Protein AF-A0A662KQP9-F1 (afdb_monomer)

Sequence (76 aa):
MIKTTDCDFCGKKVESRFIIYDGDLALCSDCFIDIYLERLERETGVQIVDRTGKRKRNEIVKIPEGMMERWKSEKK

pLDDT: mean 76.13, std 15.61, range [41.56, 92.94]

Structure (mmCIF, N/CA/C/O backbone):
data_AF-A0A662KQP9-F1
#
_entry.id   AF-A0A662KQP9-F1
#
loop_
_atom_site.group_PDB
_atom_site.id
_atom_site.type_symbol
_atom_site.label_atom_id
_atom_site.label_alt_id
_atom_site.label_comp_id
_atom_site.label_asym_id
_atom_site.label_entity_id
_atom_site.label_seq_id
_atom_site.pdbx_PDB_ins_code
_atom_site.Cartn_x
_atom_site.Cartn_y
_atom_site.Cartn_z
_atom_site.occupancy
_atom_site.B_iso_or_equiv
_atom_site.auth_seq_id
_atom_site.auth_comp_id
_atom_site.auth_asym_id
_atom_site.auth_atom_id
_atom_site.pdbx_PDB_model_num
ATOM 1 N N . MET A 1 1 ? 23.609 -8.406 -11.676 1.00 63.06 1 MET A N 1
ATOM 2 C CA . MET A 1 1 ? 22.884 -7.178 -12.072 1.00 63.06 1 MET A CA 1
ATOM 3 C C . MET A 1 1 ? 21.614 -7.107 -11.245 1.00 63.06 1 MET A C 1
ATOM 5 O O . MET A 1 1 ? 20.863 -8.074 -11.254 1.00 63.06 1 MET A O 1
ATOM 9 N N . ILE A 1 2 ? 21.419 -6.036 -10.477 1.00 73.88 2 ILE A N 1
ATOM 10 C CA . ILE A 1 2 ? 20.201 -5.841 -9.679 1.00 73.88 2 ILE A CA 1
ATOM 11 C C . ILE A 1 2 ? 19.103 -5.373 -10.637 1.00 73.88 2 ILE A C 1
ATOM 13 O O . ILE A 1 2 ? 19.292 -4.382 -11.339 1.00 73.88 2 ILE A O 1
ATOM 17 N N . LYS A 1 3 ? 17.991 -6.110 -10.708 1.00 85.06 3 LYS A N 1
ATOM 18 C CA . LYS A 1 3 ? 16.810 -5.689 -11.470 1.00 85.06 3 LYS A CA 1
ATOM 19 C C . LYS A 1 3 ? 16.001 -4.712 -10.620 1.00 85.06 3 LYS A C 1
ATOM 21 O O . LYS A 1 3 ? 15.849 -4.928 -9.417 1.00 85.06 3 LYS A O 1
ATOM 26 N N . THR A 1 4 ? 15.525 -3.639 -11.238 1.00 92.00 4 THR A N 1
ATOM 27 C CA . THR A 1 4 ? 14.631 -2.661 -10.617 1.00 92.00 4 THR A CA 1
ATOM 28 C C . THR A 1 4 ? 13.314 -2.610 -11.378 1.00 92.00 4 THR A C 1
ATOM 30 O O . THR A 1 4 ? 13.268 -2.867 -12.582 1.00 92.00 4 THR A O 1
ATOM 33 N N . THR A 1 5 ? 12.246 -2.305 -10.654 1.00 91.12 5 THR A N 1
ATOM 34 C CA . THR A 1 5 ? 10.879 -2.182 -11.157 1.00 91.12 5 THR A CA 1
ATOM 35 C C . THR A 1 5 ? 10.286 -0.906 -10.574 1.00 91.12 5 THR A C 1
ATOM 37 O O . THR A 1 5 ? 10.495 -0.600 -9.398 1.00 91.12 5 THR A O 1
ATOM 40 N N . ASP A 1 6 ? 9.604 -0.128 -11.403 1.00 92.19 6 ASP A N 1
ATOM 41 C CA . ASP A 1 6 ? 8.899 1.071 -10.970 1.00 92.19 6 ASP A CA 1
ATOM 42 C C . ASP A 1 6 ? 7.614 0.674 -10.229 1.00 92.19 6 ASP A C 1
ATOM 44 O O . ASP A 1 6 ? 6.888 -0.217 -10.661 1.00 92.19 6 ASP A O 1
ATOM 48 N N . CYS A 1 7 ? 7.352 1.307 -9.086 1.00 90.75 7 CYS A N 1
ATOM 49 C CA . CYS A 1 7 ? 6.091 1.154 -8.373 1.00 90.75 7 CYS A CA 1
ATOM 50 C C . CYS A 1 7 ? 4.969 1.819 -9.178 1.00 90.75 7 CYS A C 1
ATOM 52 O O . CYS A 1 7 ? 5.026 3.031 -9.388 1.00 90.75 7 CYS A O 1
ATOM 54 N N . ASP A 1 8 ? 3.927 1.077 -9.547 1.00 89.12 8 ASP A N 1
ATOM 55 C CA . ASP A 1 8 ? 2.783 1.587 -10.319 1.00 89.12 8 ASP A CA 1
ATOM 56 C C . ASP A 1 8 ? 2.025 2.710 -9.600 1.00 89.12 8 ASP A C 1
ATOM 58 O O . ASP A 1 8 ? 1.304 3.488 -10.221 1.00 89.12 8 ASP A O 1
ATOM 62 N N . PHE A 1 9 ? 2.197 2.814 -8.280 1.00 87.38 9 PHE A N 1
ATOM 63 C CA . PHE A 1 9 ? 1.487 3.785 -7.464 1.00 87.38 9 PHE A CA 1
ATOM 64 C C . PHE A 1 9 ? 2.260 5.096 -7.257 1.00 87.38 9 PHE A C 1
ATOM 66 O O . PHE A 1 9 ? 1.751 6.178 -7.535 1.00 87.38 9 PHE A O 1
ATOM 73 N N . CYS A 1 10 ? 3.495 5.026 -6.747 1.00 86.44 10 CYS A N 1
ATOM 74 C CA . CYS A 1 10 ? 4.299 6.221 -6.451 1.00 86.44 10 CYS A CA 1
ATOM 75 C C . CYS A 1 10 ? 5.408 6.501 -7.474 1.00 86.44 10 CYS A C 1
ATOM 77 O O . CYS A 1 10 ? 6.145 7.473 -7.310 1.00 86.44 10 CYS A O 1
ATOM 79 N N . GLY A 1 11 ? 5.586 5.642 -8.482 1.00 89.44 11 GLY A N 1
ATOM 80 C CA . GLY A 1 11 ? 6.631 5.767 -9.503 1.00 89.44 11 GLY A CA 1
ATOM 81 C C . GLY A 1 11 ? 8.060 5.559 -8.990 1.00 89.44 11 GLY A C 1
ATOM 82 O O . GLY A 1 11 ? 9.016 5.747 -9.739 1.00 89.44 11 GLY A O 1
ATOM 83 N N . LYS A 1 12 ? 8.256 5.201 -7.712 1.00 90.00 12 LYS A N 1
ATOM 84 C CA . LYS A 1 12 ? 9.598 4.937 -7.172 1.00 90.00 12 LYS A CA 1
ATOM 85 C C . LYS A 1 12 ? 10.184 3.680 -7.812 1.00 90.00 12 LYS A C 1
ATOM 87 O O . LYS A 1 12 ? 9.531 2.640 -7.821 1.00 90.00 12 LYS A O 1
ATOM 92 N N . LYS A 1 13 ? 11.448 3.748 -8.236 1.00 92.94 13 LYS A N 1
ATOM 93 C CA . LYS A 1 13 ? 12.232 2.567 -8.620 1.00 92.94 13 LYS A CA 1
ATOM 94 C C . LYS A 1 13 ? 12.606 1.770 -7.386 1.00 92.94 13 LYS A C 1
ATOM 96 O O . LYS A 1 13 ? 13.312 2.267 -6.511 1.00 92.94 13 LYS A O 1
ATOM 101 N N . VAL A 1 14 ? 12.162 0.5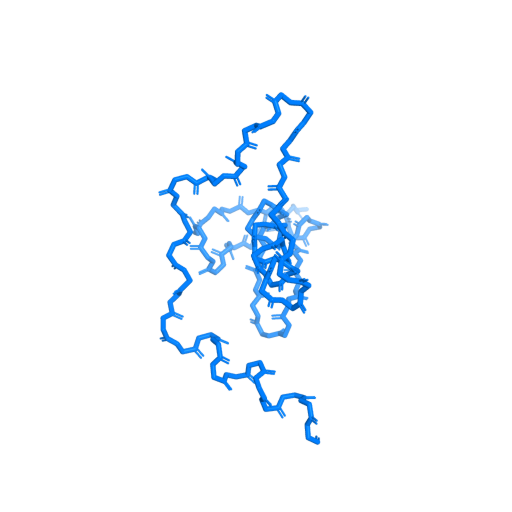26 -7.342 1.00 91.38 14 VAL A N 1
ATOM 102 C CA . VAL A 1 14 ? 12.426 -0.404 -6.248 1.00 91.38 14 VAL A CA 1
ATOM 103 C C . VAL A 1 14 ? 13.199 -1.591 -6.802 1.00 91.38 14 VAL A C 1
ATOM 105 O O . VAL A 1 14 ? 12.973 -2.010 -7.936 1.00 91.38 14 VAL A O 1
ATOM 108 N N . GLU A 1 15 ? 14.146 -2.137 -6.039 1.00 90.19 15 GLU A N 1
ATOM 109 C CA . GLU A 1 15 ? 14.756 -3.412 -6.424 1.00 90.19 15 GLU A CA 1
ATOM 110 C C . GLU A 1 15 ? 13.655 -4.471 -6.544 1.00 90.19 15 GLU A C 1
ATOM 112 O O . GLU A 1 15 ? 12.827 -4.595 -5.645 1.00 90.19 15 GLU A O 1
ATOM 117 N N . SER A 1 16 ? 13.659 -5.277 -7.606 1.00 85.44 16 SER A N 1
ATOM 118 C CA . SER A 1 16 ? 12.577 -6.235 -7.875 1.00 85.44 16 SER A CA 1
ATOM 119 C C . SER A 1 16 ? 12.393 -7.286 -6.766 1.00 85.44 16 SER A C 1
ATOM 121 O O . SER A 1 16 ? 11.382 -7.967 -6.740 1.00 85.44 16 SER A O 1
ATOM 123 N N . ARG A 1 17 ? 13.340 -7.428 -5.827 1.00 86.38 17 ARG A N 1
ATOM 124 C CA . ARG A 1 17 ? 13.189 -8.273 -4.624 1.00 86.38 17 ARG A CA 1
ATOM 125 C C . ARG A 1 17 ? 12.310 -7.658 -3.524 1.00 86.38 17 ARG A C 1
ATOM 127 O O . ARG A 1 17 ? 11.901 -8.371 -2.618 1.00 86.38 17 ARG A O 1
ATOM 134 N N . PHE A 1 18 ? 12.078 -6.348 -3.576 1.00 87.00 18 PHE A N 1
ATOM 135 C CA . PHE A 1 18 ? 11.262 -5.584 -2.626 1.00 87.00 18 PHE A CA 1
ATOM 136 C C . PHE A 1 18 ? 9.972 -5.056 -3.265 1.00 87.00 18 PHE A C 1
ATOM 138 O O . PHE A 1 18 ? 9.280 -4.234 -2.665 1.00 87.00 18 PHE A O 1
ATOM 145 N N . ILE A 1 19 ? 9.666 -5.495 -4.488 1.00 90.69 19 ILE A N 1
ATOM 146 C CA . ILE A 1 19 ? 8.387 -5.216 -5.125 1.00 90.69 19 ILE A CA 1
ATOM 147 C C . ILE A 1 19 ? 7.362 -6.244 -4.634 1.00 90.69 19 ILE A C 1
ATOM 149 O O . ILE A 1 19 ? 7.660 -7.433 -4.511 1.00 90.69 19 ILE A O 1
ATOM 153 N N . ILE A 1 20 ? 6.163 -5.773 -4.332 1.00 91.00 20 ILE A N 1
ATOM 154 C CA . ILE A 1 20 ? 5.018 -6.588 -3.947 1.00 91.00 20 ILE A CA 1
ATOM 155 C C . ILE A 1 20 ? 4.044 -6.551 -5.116 1.00 91.00 20 ILE A C 1
ATOM 157 O O . ILE A 1 20 ? 3.664 -5.472 -5.560 1.00 91.00 20 ILE A O 1
ATOM 161 N N . TYR A 1 21 ? 3.659 -7.720 -5.615 1.00 88.62 21 TYR A N 1
ATOM 162 C CA . TYR A 1 21 ? 2.662 -7.831 -6.673 1.00 88.62 21 TYR A CA 1
ATOM 163 C C . TYR A 1 21 ? 1.276 -8.030 -6.049 1.00 88.62 21 TYR A C 1
ATOM 165 O O . TYR A 1 21 ? 1.046 -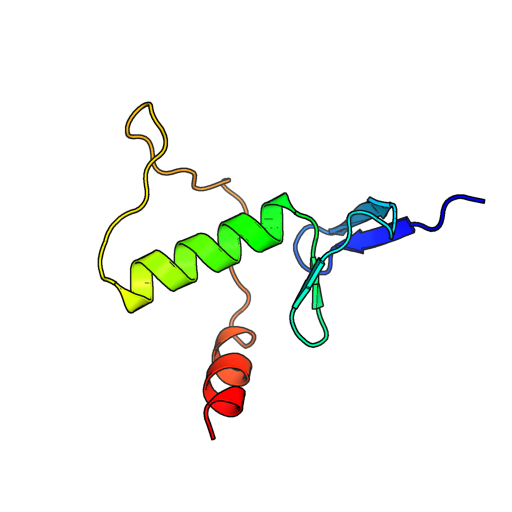9.042 -5.387 1.00 88.62 21 TYR A O 1
ATOM 173 N N . ASP A 1 22 ? 0.379 -7.062 -6.243 1.00 84.00 22 ASP A N 1
ATOM 174 C CA . ASP A 1 22 ? -1.039 -7.130 -5.861 1.00 84.00 22 ASP A CA 1
ATOM 175 C C . ASP A 1 22 ? -1.879 -7.179 -7.147 1.00 84.00 22 ASP A C 1
ATOM 177 O O . ASP A 1 22 ? -2.083 -6.167 -7.823 1.00 84.00 22 ASP A O 1
ATOM 181 N N . GLY A 1 23 ? -2.265 -8.390 -7.557 1.00 84.75 23 GLY A N 1
ATOM 182 C CA . GLY A 1 23 ? -2.811 -8.635 -8.893 1.00 84.75 23 GLY A CA 1
ATOM 183 C C . GLY A 1 23 ? -1.796 -8.277 -9.985 1.00 84.75 23 GLY A C 1
ATOM 184 O O . GLY A 1 23 ? -0.695 -8.823 -10.019 1.00 84.75 23 GLY A O 1
ATOM 185 N N . ASP A 1 24 ? -2.160 -7.338 -10.860 1.00 85.56 24 ASP A N 1
ATOM 186 C CA . ASP A 1 24 ? -1.298 -6.841 -11.945 1.00 85.56 24 ASP A CA 1
ATOM 187 C C . ASP A 1 24 ? -0.429 -5.637 -11.543 1.00 85.56 24 ASP A C 1
ATOM 189 O O . ASP A 1 24 ? 0.291 -5.099 -12.382 1.00 85.56 24 ASP A O 1
ATOM 193 N N . LEU A 1 25 ? -0.517 -5.175 -10.292 1.00 86.19 25 LEU A N 1
ATOM 194 C CA . LEU A 1 25 ? 0.182 -3.975 -9.837 1.00 86.19 25 LEU A CA 1
ATOM 195 C C . LEU A 1 25 ? 1.478 -4.334 -9.117 1.00 86.19 25 LEU A C 1
ATOM 197 O O . LEU A 1 25 ? 1.481 -5.086 -8.144 1.00 86.19 25 LEU A O 1
ATOM 201 N N . ALA A 1 26 ? 2.575 -3.740 -9.567 1.00 91.56 26 ALA A N 1
ATOM 202 C CA . ALA A 1 26 ? 3.872 -3.742 -8.920 1.00 91.56 26 ALA A CA 1
ATOM 203 C C . ALA A 1 26 ? 3.939 -2.587 -7.911 1.00 91.56 26 ALA A C 1
ATOM 205 O O . ALA A 1 26 ? 4.093 -1.421 -8.267 1.00 91.56 26 ALA A O 1
ATOM 206 N N . LEU A 1 27 ? 3.838 -2.897 -6.623 1.00 91.50 27 LEU A N 1
ATOM 207 C CA . LEU A 1 27 ? 3.812 -1.916 -5.543 1.00 91.50 27 LEU A CA 1
ATOM 208 C C . LEU A 1 27 ? 5.095 -1.968 -4.715 1.00 91.50 27 LEU A C 1
ATOM 210 O O . LEU A 1 27 ? 5.635 -3.030 -4.416 1.00 91.50 27 LEU A O 1
ATOM 214 N N . CYS A 1 28 ? 5.578 -0.806 -4.284 1.00 91.75 28 CYS A N 1
ATOM 215 C CA . CYS A 1 28 ? 6.569 -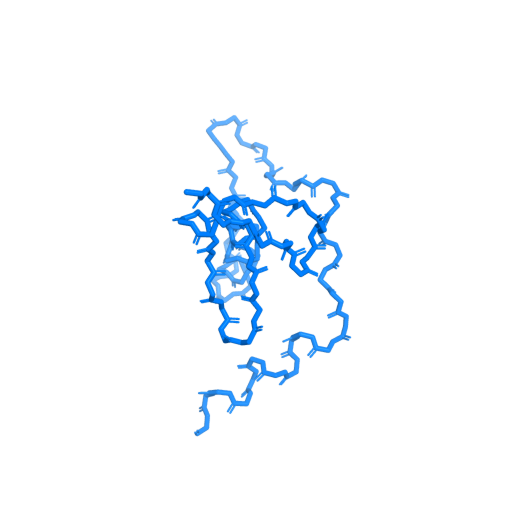0.756 -3.216 1.00 91.75 28 CYS A CA 1
ATOM 216 C C . CYS A 1 28 ? 5.918 -1.110 -1.871 1.00 91.75 28 CYS A C 1
ATOM 218 O O . CYS A 1 28 ? 4.710 -0.931 -1.693 1.00 91.75 28 CYS A O 1
ATOM 220 N N . SER A 1 29 ? 6.725 -1.545 -0.901 1.00 89.25 29 SER A N 1
ATOM 221 C CA . SER A 1 29 ? 6.233 -1.914 0.432 1.00 89.25 29 SER A CA 1
ATOM 222 C C . SER A 1 29 ? 5.421 -0.809 1.108 1.00 89.25 29 SER A C 1
ATOM 224 O O . SER A 1 29 ? 4.401 -1.103 1.721 1.00 89.25 29 SER A O 1
ATOM 226 N N . ASP A 1 30 ? 5.832 0.455 0.969 1.00 88.31 30 ASP A N 1
ATOM 227 C CA . ASP A 1 30 ? 5.109 1.586 1.561 1.00 88.31 30 ASP A CA 1
ATOM 228 C C . ASP A 1 30 ? 3.699 1.724 0.966 1.00 88.31 30 ASP A C 1
ATOM 230 O O . ASP A 1 30 ? 2.720 1.764 1.706 1.00 88.31 30 ASP A O 1
ATOM 234 N N . C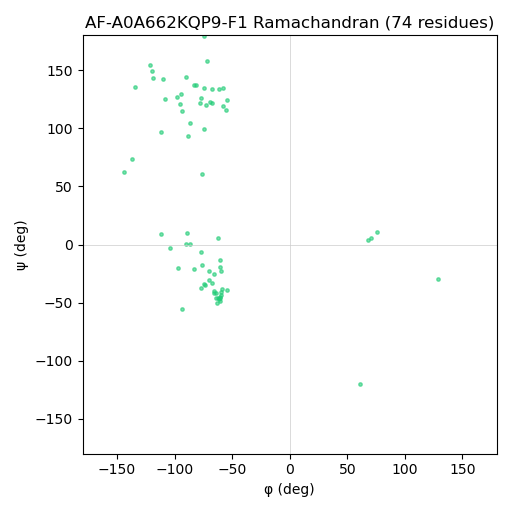YS A 1 31 ? 3.584 1.731 -0.368 1.00 87.62 31 CYS A N 1
ATOM 235 C CA . CYS A 1 31 ? 2.295 1.868 -1.047 1.00 87.62 31 CYS A CA 1
ATOM 236 C C . CYS A 1 31 ? 1.384 0.667 -0.792 1.00 87.62 31 CYS A C 1
ATOM 238 O O . CYS A 1 31 ? 0.191 0.852 -0.572 1.00 87.62 31 CYS A O 1
ATOM 240 N N . PHE A 1 32 ? 1.935 -0.549 -0.786 1.00 89.06 32 PHE A N 1
ATOM 241 C CA . PHE A 1 32 ? 1.168 -1.747 -0.457 1.00 89.06 32 PHE A CA 1
ATOM 242 C C . PHE A 1 32 ? 0.590 -1.675 0.962 1.00 89.06 32 PHE A C 1
ATOM 244 O O . PHE A 1 32 ? -0.594 -1.938 1.156 1.00 89.06 32 PHE A O 1
ATOM 251 N N . ILE A 1 33 ? 1.401 -1.273 1.950 1.00 87.06 33 ILE A N 1
ATOM 252 C CA . ILE A 1 33 ? 0.942 -1.117 3.335 1.00 87.06 33 ILE A CA 1
ATOM 253 C C . ILE A 1 33 ? -0.149 -0.050 3.421 1.00 87.06 33 ILE A C 1
ATOM 255 O O . ILE A 1 33 ? -1.175 -0.302 4.048 1.00 87.06 33 ILE A O 1
ATOM 259 N N . ASP A 1 34 ? 0.037 1.108 2.788 1.00 84.56 34 ASP A N 1
ATOM 260 C CA . ASP A 1 34 ? -0.951 2.192 2.827 1.00 84.56 34 ASP A CA 1
ATOM 261 C C . ASP A 1 34 ? -2.302 1.740 2.240 1.00 84.56 34 ASP A C 1
ATOM 263 O O . ASP A 1 34 ? -3.349 1.937 2.862 1.00 84.56 34 ASP A O 1
ATOM 267 N N . ILE A 1 35 ? -2.278 1.052 1.093 1.00 84.88 35 ILE A N 1
ATOM 268 C CA . ILE A 1 35 ? -3.472 0.480 0.453 1.00 84.88 35 ILE A CA 1
ATOM 269 C C . ILE A 1 35 ? -4.141 -0.566 1.356 1.00 84.88 35 ILE A C 1
ATOM 271 O O . ILE A 1 35 ? -5.360 -0.547 1.552 1.00 84.88 35 ILE A O 1
ATOM 275 N N . TYR A 1 36 ? -3.353 -1.481 1.921 1.00 84.88 36 TYR A N 1
ATOM 276 C CA . TYR A 1 36 ? -3.855 -2.554 2.772 1.00 84.88 36 TYR A CA 1
ATOM 277 C C . TYR A 1 36 ? -4.496 -2.018 4.059 1.00 84.88 36 TYR A C 1
ATOM 279 O O . TYR A 1 36 ? -5.563 -2.483 4.466 1.00 84.88 36 TYR A O 1
ATOM 287 N N . LEU A 1 37 ? -3.881 -1.011 4.682 1.00 84.00 37 LEU A N 1
ATOM 288 C CA . LEU A 1 37 ? -4.428 -0.356 5.866 1.00 84.00 37 LEU A CA 1
ATOM 289 C C . LEU A 1 37 ? -5.745 0.352 5.551 1.00 84.00 37 LEU A C 1
ATOM 291 O O . LEU A 1 37 ? -6.712 0.151 6.281 1.00 84.00 37 LEU A O 1
ATOM 295 N N . GLU A 1 38 ? -5.825 1.113 4.454 1.00 82.75 38 GLU A N 1
ATOM 296 C CA . GLU A 1 38 ? -7.077 1.774 4.065 1.00 82.75 38 GLU A CA 1
ATOM 297 C C . GLU A 1 38 ? -8.203 0.754 3.838 1.00 82.75 38 GLU A C 1
ATOM 299 O O . GLU A 1 38 ? -9.342 0.956 4.268 1.00 82.75 38 GLU A O 1
ATOM 304 N N . ARG A 1 39 ? -7.883 -0.380 3.209 1.00 82.19 39 ARG A N 1
ATOM 305 C CA . ARG A 1 39 ? -8.831 -1.479 3.02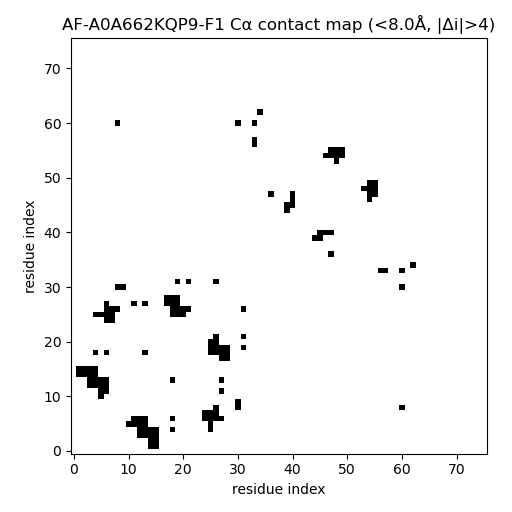5 1.00 82.19 39 ARG A CA 1
ATOM 306 C C . ARG A 1 39 ? -9.317 -2.038 4.364 1.00 82.19 39 ARG A C 1
ATOM 308 O O . ARG A 1 39 ? -10.526 -2.160 4.557 1.00 82.19 39 ARG A O 1
ATOM 315 N N . LEU A 1 40 ? -8.408 -2.325 5.294 1.00 83.50 40 LEU A N 1
ATOM 316 C CA . LEU A 1 40 ? -8.765 -2.801 6.631 1.00 83.50 40 LEU A CA 1
ATOM 317 C C . LEU A 1 40 ? -9.641 -1.800 7.392 1.00 83.50 40 LEU A C 1
ATOM 319 O O . LEU A 1 40 ? -10.630 -2.215 7.997 1.00 83.50 40 LEU A O 1
ATOM 323 N N . GLU A 1 41 ? -9.326 -0.501 7.341 1.00 85.31 41 GLU A N 1
ATOM 324 C CA . GLU A 1 41 ? -10.134 0.543 7.990 1.00 85.31 41 GLU A CA 1
ATOM 325 C C . GLU A 1 41 ? -11.576 0.539 7.456 1.00 85.31 41 GLU A C 1
ATOM 327 O O . GLU A 1 41 ? -12.529 0.695 8.219 1.00 85.31 41 GLU A O 1
ATOM 332 N N . ARG A 1 42 ? -11.759 0.308 6.149 1.00 81.00 42 ARG A N 1
ATOM 333 C CA . ARG A 1 42 ? -13.083 0.266 5.507 1.00 81.00 42 ARG A CA 1
ATOM 334 C C . ARG A 1 42 ? -13.846 -1.030 5.766 1.00 81.00 42 ARG A C 1
ATOM 336 O O . ARG A 1 42 ? -15.062 -0.975 5.913 1.00 81.00 42 ARG A O 1
ATOM 343 N N . GLU A 1 43 ? -13.165 -2.176 5.797 1.00 86.31 43 GLU A N 1
ATOM 344 C CA . GLU A 1 43 ? -13.801 -3.476 6.059 1.00 86.31 43 GLU A CA 1
ATOM 345 C C . GLU A 1 43 ? -14.194 -3.633 7.535 1.00 86.31 43 GLU A C 1
ATOM 347 O O . GLU A 1 43 ? -15.230 -4.221 7.836 1.00 86.31 43 GLU A O 1
ATOM 352 N N . THR A 1 44 ? -13.395 -3.089 8.455 1.00 86.50 44 THR A N 1
ATOM 353 C CA . THR A 1 44 ? -13.625 -3.222 9.904 1.00 86.50 44 THR A CA 1
ATOM 354 C C . THR A 1 44 ? -14.340 -2.025 10.529 1.00 86.50 44 THR A C 1
ATOM 356 O O . THR A 1 44 ? -14.894 -2.149 11.619 1.00 86.50 44 THR A O 1
ATOM 359 N N . GLY A 1 45 ? -14.313 -0.857 9.879 1.00 84.75 45 GLY A N 1
ATOM 360 C CA . GLY A 1 45 ? -14.765 0.410 10.461 1.00 84.75 45 GLY A CA 1
ATOM 361 C C . GLY A 1 45 ? -13.840 0.954 11.559 1.00 84.75 45 GLY A C 1
ATOM 362 O O . GLY A 1 45 ? -14.178 1.948 12.200 1.00 84.75 45 GLY A O 1
ATOM 363 N N . VAL A 1 46 ? -12.688 0.317 11.798 1.00 84.25 46 VAL A N 1
ATOM 364 C CA . VAL A 1 46 ? -11.718 0.711 12.827 1.00 84.25 46 VAL A CA 1
ATOM 365 C C . VAL A 1 46 ? -10.651 1.604 12.211 1.00 84.25 46 VAL A C 1
ATOM 367 O O . VAL A 1 46 ? -10.039 1.246 11.213 1.00 84.25 46 VAL A O 1
ATOM 370 N N . GLN A 1 47 ? -10.383 2.750 12.833 1.00 82.19 47 GLN A N 1
ATOM 371 C CA . GLN A 1 47 ? -9.302 3.636 12.411 1.00 82.19 47 GLN A CA 1
ATOM 372 C C . GLN A 1 47 ? -7.942 3.092 12.873 1.00 82.19 47 GLN A C 1
ATOM 374 O O . GLN A 1 47 ? -7.742 2.854 14.066 1.00 82.19 47 GLN A O 1
ATOM 379 N N . ILE A 1 48 ? -6.993 2.931 11.948 1.00 80.81 48 ILE A N 1
ATOM 380 C CA . ILE A 1 48 ? -5.649 2.432 12.254 1.00 80.81 48 ILE A CA 1
ATOM 381 C C . ILE A 1 48 ? -4.709 3.624 12.453 1.00 80.81 48 ILE A C 1
ATOM 383 O O . ILE A 1 48 ? -4.518 4.469 11.575 1.00 80.81 48 ILE A O 1
ATOM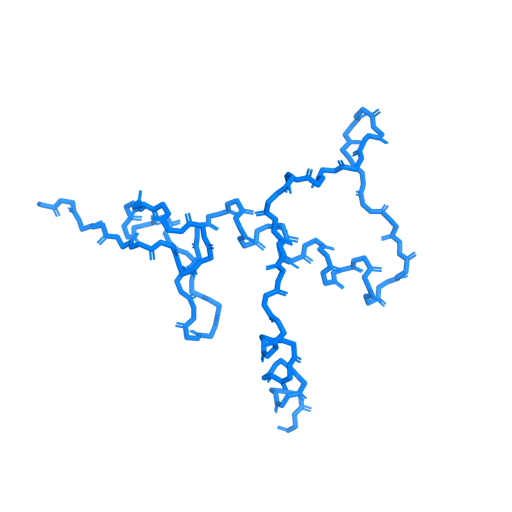 387 N N . VAL A 1 49 ? -4.108 3.689 13.638 1.00 80.62 49 VAL A N 1
ATOM 388 C CA . VAL A 1 49 ? -3.177 4.747 14.047 1.00 80.62 49 VAL A CA 1
ATOM 389 C C . VAL A 1 49 ? -1.828 4.153 14.430 1.00 80.62 49 VAL A C 1
ATOM 391 O O . VAL A 1 49 ? -1.729 2.983 14.799 1.00 80.62 49 VAL A O 1
ATOM 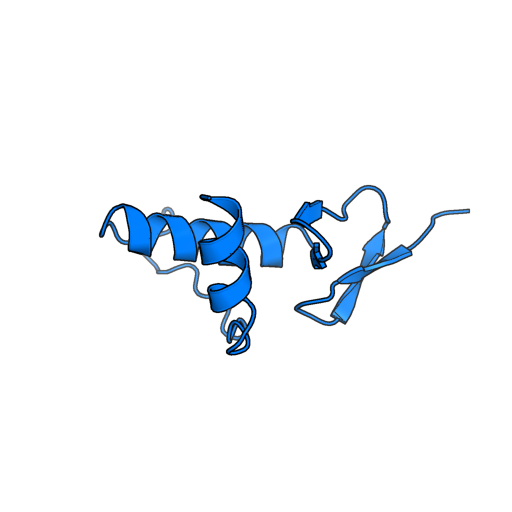394 N N . ASP A 1 50 ? -0.768 4.951 14.322 1.00 78.81 50 AS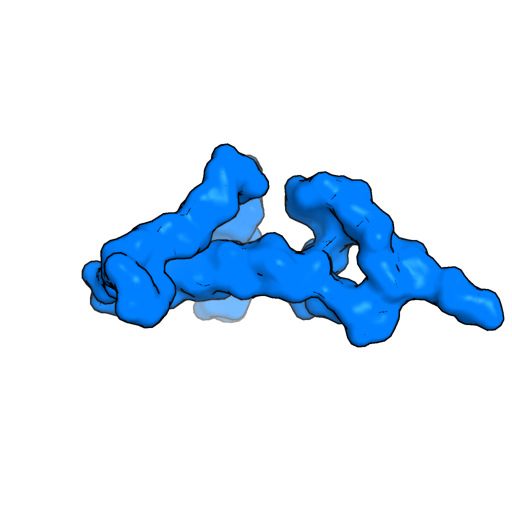P A N 1
ATOM 395 C CA . ASP A 1 50 ? 0.554 4.543 14.789 1.00 78.81 50 ASP A CA 1
ATOM 396 C C . ASP A 1 50 ? 0.646 4.581 16.335 1.00 78.81 50 ASP A C 1
ATOM 398 O O . ASP A 1 50 ? -0.298 4.965 17.026 1.00 78.81 50 ASP A O 1
ATOM 402 N N . ARG A 1 51 ? 1.804 4.217 16.902 1.00 77.38 51 ARG A N 1
ATOM 403 C CA . ARG A 1 51 ? 2.043 4.230 18.361 1.00 77.38 51 ARG A CA 1
ATOM 404 C C . ARG A 1 51 ? 1.883 5.614 19.005 1.00 77.38 51 ARG A C 1
ATOM 406 O O . ARG A 1 51 ? 1.648 5.688 20.205 1.00 77.38 51 ARG A O 1
ATOM 413 N N . THR A 1 52 ? 2.011 6.692 18.233 1.00 82.75 52 THR A N 1
ATOM 414 C CA . THR A 1 52 ? 1.768 8.074 18.675 1.00 82.75 52 THR A CA 1
ATOM 415 C C . THR A 1 52 ? 0.302 8.504 18.560 1.00 82.75 52 THR A C 1
ATOM 417 O O . THR A 1 52 ? -0.030 9.639 18.897 1.00 82.75 52 THR A O 1
ATOM 420 N N . GLY A 1 53 ? -0.582 7.617 18.092 1.00 72.00 53 GLY A N 1
ATOM 421 C CA . GLY A 1 53 ? -1.999 7.905 17.880 1.00 72.00 53 GLY A CA 1
ATOM 422 C C . GLY A 1 53 ? -2.279 8.749 16.635 1.00 72.00 53 GLY A C 1
ATOM 423 O O . GLY A 1 53 ? -3.405 9.214 16.460 1.00 72.00 53 GLY A O 1
ATOM 424 N N . LYS A 1 54 ? -1.291 8.966 15.755 1.00 72.06 54 LYS A N 1
ATOM 425 C CA . LYS A 1 54 ? -1.490 9.711 14.510 1.00 72.06 54 LYS A CA 1
ATOM 426 C C . LYS A 1 54 ? -1.898 8.760 13.392 1.00 72.06 54 LYS A C 1
ATOM 428 O O . LYS A 1 54 ? -1.428 7.626 13.285 1.00 72.06 54 LYS A O 1
ATOM 433 N N . ARG A 1 55 ? -2.782 9.242 12.515 1.00 66.75 55 ARG A N 1
ATOM 434 C CA . ARG A 1 55 ? -3.113 8.526 11.283 1.00 66.75 55 ARG A CA 1
ATOM 435 C C . ARG A 1 55 ? -1.876 8.534 10.393 1.00 66.75 55 ARG A C 1
ATOM 437 O O . ARG A 1 55 ? -1.401 9.606 10.020 1.00 66.75 55 ARG A O 1
ATOM 444 N N . LYS A 1 56 ? -1.382 7.355 10.019 1.00 59.75 56 LYS A N 1
ATOM 445 C CA . LYS A 1 56 ? -0.273 7.205 9.073 1.00 59.75 56 LYS A CA 1
ATOM 446 C C . LYS A 1 56 ? -0.790 7.442 7.647 1.00 59.75 56 LYS A C 1
ATOM 448 O O . LYS A 1 56 ? -0.804 6.543 6.826 1.00 59.75 56 LYS A O 1
ATOM 453 N N . ARG A 1 57 ? -1.316 8.637 7.365 1.00 55.84 57 ARG A N 1
ATOM 454 C CA . ARG A 1 57 ? -1.656 9.031 5.996 1.00 55.84 57 ARG A CA 1
ATOM 455 C C . ARG A 1 57 ? -0.391 9.654 5.423 1.00 55.84 57 ARG A C 1
ATOM 457 O O . ARG A 1 57 ? -0.139 10.832 5.658 1.00 55.84 57 ARG A O 1
ATOM 464 N N . ASN A 1 58 ? 0.437 8.866 4.735 1.00 53.28 58 ASN A N 1
ATOM 465 C CA . ASN A 1 58 ? 1.399 9.472 3.820 1.00 53.28 58 ASN A CA 1
ATOM 466 C C . ASN A 1 58 ? 0.575 10.348 2.869 1.00 53.28 58 ASN A C 1
ATOM 468 O O . ASN A 1 58 ? -0.397 9.883 2.279 1.00 53.28 58 ASN A O 1
ATOM 472 N N . GLU A 1 59 ? 0.906 11.631 2.787 1.00 47.28 59 GLU A N 1
ATOM 473 C CA . GLU A 1 59 ? 0.086 12.707 2.208 1.00 47.28 59 GLU A CA 1
ATOM 474 C C . GLU A 1 59 ? -0.227 12.543 0.701 1.00 47.28 59 GLU A C 1
ATOM 476 O O . GLU A 1 59 ? -0.821 13.416 0.077 1.00 47.28 59 GLU A O 1
ATOM 481 N N . ILE A 1 60 ? 0.164 11.423 0.088 1.00 46.69 60 ILE A N 1
ATOM 482 C CA . ILE A 1 60 ? 0.156 11.201 -1.357 1.00 46.69 60 ILE A CA 1
ATOM 483 C C . ILE A 1 60 ? -0.219 9.746 -1.666 1.00 46.69 60 ILE A C 1
ATOM 485 O O . ILE A 1 60 ? 0.564 8.996 -2.238 1.00 46.69 60 ILE A O 1
ATOM 489 N N . VAL A 1 61 ? -1.426 9.323 -1.297 1.00 50.47 61 VAL A N 1
ATOM 490 C CA . VAL A 1 61 ? -2.030 8.113 -1.873 1.00 50.47 61 VAL A CA 1
ATOM 491 C C . VAL A 1 61 ? -3.492 8.407 -2.182 1.00 50.47 61 VAL A C 1
ATOM 493 O O . VAL A 1 61 ? -4.404 7.996 -1.477 1.00 50.47 61 VAL A O 1
ATOM 496 N N . LYS A 1 62 ? -3.735 9.189 -3.242 1.00 51.72 62 LYS A N 1
ATOM 497 C CA . LYS A 1 62 ? -5.051 9.196 -3.890 1.00 51.72 62 LYS A CA 1
ATOM 498 C C . LYS A 1 62 ? -5.141 7.892 -4.669 1.00 51.72 62 LYS A C 1
ATOM 500 O O . LYS A 1 62 ? -4.542 7.802 -5.737 1.00 51.72 62 LYS A O 1
ATOM 505 N N . ILE A 1 63 ? -5.813 6.880 -4.120 1.00 56.69 63 ILE A N 1
ATOM 506 C CA . ILE A 1 63 ? -6.092 5.661 -4.881 1.00 56.69 63 ILE A CA 1
ATOM 507 C C . ILE A 1 63 ? -6.885 6.081 -6.126 1.00 56.69 63 ILE A C 1
ATOM 509 O O . ILE A 1 63 ? -7.943 6.696 -5.968 1.00 56.69 63 ILE A O 1
ATOM 513 N N . PRO A 1 64 ? -6.379 5.832 -7.346 1.00 56.72 64 PRO A N 1
ATOM 514 C CA . PRO A 1 64 ? -7.075 6.243 -8.553 1.00 56.72 64 PRO A CA 1
ATOM 515 C C . PRO A 1 64 ? -8.441 5.548 -8.637 1.00 56.72 64 PRO A C 1
ATOM 517 O O . PRO A 1 64 ? -8.560 4.337 -8.410 1.00 56.72 64 PRO A O 1
ATOM 520 N N . GLU A 1 65 ? -9.477 6.330 -8.955 1.00 46.75 65 GLU A N 1
ATOM 521 C CA . GLU A 1 65 ? -10.817 5.818 -9.254 1.00 46.75 65 GLU A CA 1
ATOM 522 C C . GLU A 1 65 ? -10.702 4.789 -10.392 1.00 46.75 65 GLU A C 1
ATOM 524 O O . GLU A 1 65 ? -10.235 5.107 -11.482 1.00 46.75 65 GLU A O 1
ATOM 529 N N . GLY A 1 66 ? -11.030 3.526 -10.099 1.00 51.91 66 GLY A N 1
ATOM 530 C CA . GLY A 1 66 ? -10.883 2.385 -11.018 1.00 51.91 66 GLY A CA 1
ATOM 531 C C . GLY A 1 66 ? -10.133 1.188 -10.420 1.00 51.91 66 GLY A C 1
ATOM 532 O O . GLY A 1 66 ? -10.460 0.039 -10.720 1.00 51.91 66 GLY A O 1
ATOM 533 N N . MET A 1 67 ? -9.207 1.416 -9.481 1.00 60.66 67 MET A N 1
ATOM 534 C CA . MET A 1 67 ? -8.551 0.326 -8.735 1.00 60.66 67 MET A CA 1
ATOM 535 C C . MET A 1 67 ? -9.556 -0.394 -7.811 1.00 60.66 67 MET A C 1
ATOM 537 O O . MET A 1 67 ? -9.540 -1.615 -7.678 1.00 60.66 67 MET A O 1
ATOM 541 N N . MET A 1 68 ? -10.530 0.352 -7.272 1.00 53.44 68 MET A N 1
ATOM 542 C CA . MET A 1 68 ? -11.605 -0.184 -6.423 1.00 53.44 68 MET A CA 1
ATOM 543 C C . MET A 1 68 ? -12.639 -1.052 -7.157 1.00 53.44 68 MET A C 1
ATOM 545 O O . MET A 1 68 ? -13.227 -1.938 -6.535 1.00 53.44 68 MET A O 1
ATOM 549 N N . GLU A 1 69 ? -12.910 -0.802 -8.442 1.00 55.59 69 GLU A N 1
ATOM 550 C CA . GLU A 1 69 ? -13.914 -1.571 -9.197 1.00 55.59 69 GLU A CA 1
ATOM 551 C C . GLU A 1 69 ? -13.403 -2.973 -9.556 1.00 55.59 69 GLU A C 1
ATOM 553 O O . GLU A 1 69 ? -14.164 -3.943 -9.496 1.00 55.59 69 GLU A O 1
ATOM 558 N N . ARG A 1 70 ? -12.096 -3.110 -9.823 1.00 55.03 70 ARG A N 1
ATOM 559 C CA . ARG A 1 70 ? -11.449 -4.410 -10.073 1.00 55.03 70 ARG A CA 1
ATOM 560 C C . ARG A 1 70 ? -11.462 -5.313 -8.840 1.00 55.03 70 ARG A C 1
ATOM 562 O O . ARG A 1 70 ? -11.820 -6.480 -8.961 1.00 55.03 70 ARG A O 1
ATOM 569 N N . TRP A 1 71 ? -11.205 -4.780 -7.647 1.00 59.78 71 TRP A N 1
ATOM 570 C CA . TRP A 1 71 ? -11.191 -5.581 -6.412 1.00 59.78 71 TRP A CA 1
ATOM 571 C C . TRP A 1 71 ? -12.547 -6.170 -6.011 1.00 59.78 71 TRP A C 1
ATOM 573 O O . TRP A 1 71 ? -12.600 -7.202 -5.343 1.00 59.78 71 TRP A O 1
ATOM 583 N N . LYS A 1 72 ? -13.665 -5.557 -6.420 1.00 50.84 72 LYS A N 1
ATOM 584 C CA . LYS A 1 72 ? -14.993 -6.159 -6.212 1.00 50.84 72 LYS A CA 1
ATOM 585 C C . LYS A 1 72 ? -15.228 -7.385 -7.099 1.00 50.84 72 LYS A C 1
ATOM 587 O O . LYS A 1 72 ? -16.060 -8.216 -6.743 1.00 50.84 72 LYS A O 1
ATOM 592 N N . SER A 1 73 ? -14.513 -7.506 -8.219 1.00 55.72 73 SER A N 1
ATOM 593 C CA . SER A 1 73 ? -14.701 -8.598 -9.180 1.00 55.72 73 SER A CA 1
ATOM 594 C C . SER A 1 73 ? -13.968 -9.889 -8.803 1.00 55.72 73 SER A C 1
ATOM 596 O O . SER A 1 73 ? -14.404 -10.950 -9.228 1.00 55.72 73 SER A O 1
ATOM 598 N N . GLU A 1 74 ? -12.930 -9.844 -7.959 1.00 49.66 74 GLU A N 1
ATOM 599 C CA . GLU A 1 74 ? -12.216 -11.052 -7.491 1.00 49.66 74 GLU A CA 1
ATOM 600 C C . GLU A 1 74 ? -12.958 -11.839 -6.392 1.00 49.66 74 GLU A C 1
ATOM 602 O O . GLU A 1 74 ? -12.535 -12.927 -6.014 1.00 49.66 74 GLU A O 1
ATOM 607 N N . LYS A 1 75 ? -14.081 -11.320 -5.871 1.00 47.41 75 LYS A N 1
ATOM 608 C CA . LYS A 1 75 ? -14.945 -12.025 -4.901 1.00 47.41 75 LYS A CA 1
ATOM 609 C C . LYS A 1 75 ? -16.050 -12.880 -5.554 1.00 47.41 75 LYS A C 1
ATOM 611 O O . LYS A 1 75 ? -16.949 -13.311 -4.831 1.00 47.41 75 LYS A O 1
ATOM 616 N N . LYS A 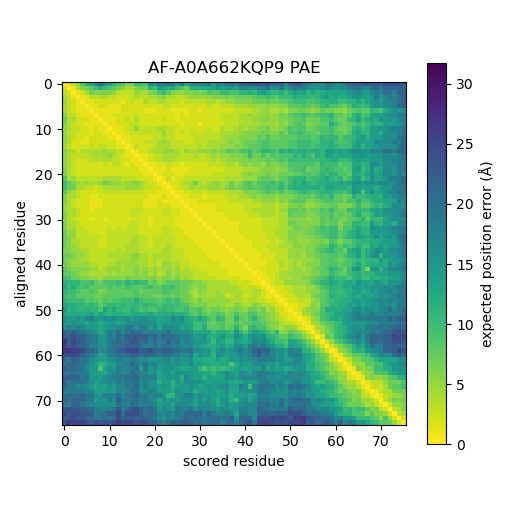1 76 ? -16.037 -13.084 -6.878 1.00 41.56 76 LYS A N 1
ATOM 617 C CA . LYS A 1 76 ? -17.089 -13.824 -7.597 1.00 41.56 76 LYS A CA 1
ATOM 618 C C . LYS A 1 76 ? -16.655 -15.220 -8.025 1.00 41.56 76 LYS A C 1
ATOM 620 O O . LYS A 1 76 ? -15.533 -15.343 -8.555 1.00 41.56 76 LYS A O 1
#

Solvent-accessible surface area (backbone atoms only — not comparable to full-atom values): 4888 Å² total; per-residue (Å²): 133,88,57,67,41,59,13,75,81,80,63,50,78,34,51,54,90,59,48,44,73,61,87,95,40,41,25,37,62,68,60,47,49,52,54,51,49,55,49,49,28,67,77,69,73,48,86,71,54,48,99,86,68,45,69,78,67,70,96,79,71,80,77,60,92,61,65,67,63,55,65,64,59,76,79,110

Secondary structure (DSSP, 8-state):
---EEE-TTT--EEETTSEEEETTEEEEHHHHHHHHHHHHHHHH-PPPB-TTS-B---S-----TTHHHHHHHTT-

Mean predicted aligned error: 9.33 Å

Radius of gyration: 13.91 Å; Cα contacts (8 Å, |Δi|>4): 72; chains: 1; bounding box: 40×26×31 Å

Nearest PDB structures (foldseek):
  2gvi-assembly1_A  TM=9.454E-01  e=6.476E-01  Thermoplasma acidophilum
  7v8f-assembly1_B  TM=7.459E-01  e=2.375E+00  Homo sapiens
  7v8g-assembly1_C  TM=8.072E-01  e=4.706E+00  Homo sapiens

Foldseek 3Di:
DFDWDQFPFPRDTDGQVQWDDDDPGTHGPVLVVLVVQVVCCVVVVDQDADPVRHRPPPVGGPPDDPVVVVVVVVVD